Protein AF-A0A7C3AK37-F1 (afdb_monomer_lite)

Foldseek 3Di:
DVVVVVVVVVQVVQVVCLVCVVVVQVVVQVVVCVVVVHHKDKDWDDCSVVVNDDRPPDDTDIDIGD

Structure (mmCIF, N/CA/C/O backbone):
data_AF-A0A7C3AK37-F1
#
_entry.id   AF-A0A7C3AK37-F1
#
loop_
_atom_site.group_PDB
_atom_site.id
_atom_site.type_symbol
_atom_site.label_atom_id
_atom_site.label_alt_id
_atom_site.label_comp_id
_atom_site.label_asym_id
_atom_site.label_entity_id
_atom_site.label_seq_id
_atom_site.pdbx_PDB_ins_code
_atom_site.Cartn_x
_atom_site.Cartn_y
_atom_site.Cartn_z
_atom_site.occupancy
_atom_site.B_iso_or_equiv
_atom_site.auth_seq_id
_atom_site.auth_comp_id
_atom_site.auth_asym_id
_atom_site.auth_atom_id
_atom_site.pdbx_PDB_model_num
ATOM 1 N N . MET A 1 1 ? 23.924 7.713 -24.803 1.00 64.62 1 MET A N 1
ATOM 2 C CA . MET A 1 1 ? 23.786 6.592 -23.840 1.00 64.62 1 MET A CA 1
ATOM 3 C C . MET A 1 1 ? 23.524 7.032 -22.392 1.00 64.62 1 MET A C 1
ATOM 5 O O . MET A 1 1 ? 22.706 6.390 -21.757 1.00 64.62 1 MET A O 1
ATOM 9 N N . LYS A 1 2 ? 24.097 8.137 -21.878 1.00 80.62 2 LYS A N 1
ATOM 10 C CA . LYS A 1 2 ? 23.876 8.615 -20.487 1.00 80.62 2 LYS A CA 1
ATOM 11 C C . LYS A 1 2 ? 22.414 8.949 -20.118 1.00 80.62 2 LYS A C 1
ATOM 13 O O . LYS A 1 2 ? 22.007 8.753 -18.984 1.00 80.62 2 LYS A O 1
ATOM 18 N N . LEU A 1 3 ? 21.613 9.444 -21.064 1.00 83.38 3 LEU A N 1
ATOM 19 C CA . LEU A 1 3 ? 20.201 9.774 -20.805 1.00 83.38 3 LEU A CA 1
ATOM 20 C C . LEU A 1 3 ? 19.326 8.523 -20.624 1.00 83.38 3 LEU A C 1
ATOM 22 O O . LEU A 1 3 ? 18.436 8.513 -19.781 1.00 83.38 3 LEU A O 1
ATOM 26 N N . VAL A 1 4 ? 19.617 7.454 -21.373 1.00 87.75 4 VAL A N 1
ATOM 27 C CA . VAL A 1 4 ? 18.882 6.183 -21.285 1.00 87.75 4 VAL A CA 1
ATOM 28 C C . VAL A 1 4 ? 19.125 5.513 -19.931 1.00 87.75 4 VAL A C 1
ATOM 30 O O . VAL A 1 4 ? 18.181 5.022 -19.321 1.00 87.75 4 VAL A O 1
ATOM 33 N N . SER A 1 5 ? 20.359 5.546 -19.415 1.00 87.81 5 SER A N 1
ATOM 34 C CA . SER A 1 5 ? 20.669 4.990 -18.092 1.00 87.81 5 SER A CA 1
ATOM 35 C C . SER A 1 5 ? 19.981 5.755 -16.958 1.00 87.81 5 SER A C 1
ATOM 37 O O . SER A 1 5 ? 19.447 5.130 -16.049 1.00 87.81 5 SER A O 1
ATOM 39 N N . VAL A 1 6 ? 19.915 7.090 -17.039 1.00 89.12 6 VAL A N 1
ATOM 40 C CA . VAL A 1 6 ? 19.189 7.911 -16.052 1.00 89.12 6 VAL A CA 1
ATOM 41 C C . VAL A 1 6 ? 17.690 7.599 -16.071 1.00 89.12 6 VAL A C 1
ATOM 43 O O . VAL A 1 6 ? 17.088 7.401 -15.018 1.00 89.12 6 VAL A O 1
ATOM 46 N N . ALA A 1 7 ? 17.080 7.507 -17.256 1.00 85.31 7 ALA A N 1
ATOM 47 C CA . ALA A 1 7 ? 15.668 7.144 -17.380 1.00 85.31 7 ALA A CA 1
ATOM 48 C C . ALA A 1 7 ? 15.378 5.738 -16.819 1.00 85.31 7 ALA A C 1
ATOM 50 O O . ALA A 1 7 ? 14.366 5.534 -16.144 1.00 85.31 7 ALA A O 1
ATOM 51 N N . LEU A 1 8 ? 16.288 4.785 -17.041 1.00 87.50 8 LEU A N 1
ATOM 52 C CA . LEU A 1 8 ? 16.181 3.432 -16.500 1.00 87.50 8 LEU A CA 1
ATOM 53 C C . LEU A 1 8 ? 16.246 3.422 -14.966 1.00 87.50 8 LEU A C 1
ATOM 55 O O . LEU A 1 8 ? 15.429 2.765 -14.328 1.00 87.50 8 LEU A O 1
ATOM 59 N N . GLU A 1 9 ? 17.173 4.168 -14.363 1.00 87.62 9 GLU A N 1
ATOM 60 C CA . GLU A 1 9 ? 17.275 4.284 -12.901 1.00 87.62 9 GLU A CA 1
ATOM 61 C C . GLU A 1 9 ? 16.024 4.905 -12.275 1.00 87.62 9 GLU A C 1
ATOM 63 O O . GLU A 1 9 ? 15.540 4.419 -11.253 1.00 87.62 9 GLU A O 1
ATOM 68 N N . LEU A 1 10 ? 15.468 5.951 -12.893 1.00 85.44 10 LEU A N 1
ATOM 69 C CA . LEU A 1 10 ? 14.225 6.573 -12.428 1.00 85.44 10 LEU A CA 1
ATOM 70 C C . LEU A 1 10 ? 13.042 5.605 -12.503 1.00 85.44 10 LEU A C 1
ATOM 72 O O . LEU A 1 10 ? 12.212 5.583 -11.598 1.00 85.44 10 LEU A O 1
ATOM 76 N N . THR A 1 11 ? 12.984 4.792 -13.556 1.00 86.19 11 THR A N 1
ATOM 77 C CA . THR A 1 11 ? 11.929 3.786 -13.733 1.00 86.19 11 THR A CA 1
ATOM 78 C C . THR A 1 11 ? 12.024 2.702 -12.664 1.00 86.19 11 THR A C 1
ATOM 80 O O . THR A 1 11 ? 11.037 2.437 -11.986 1.00 86.19 11 THR A O 1
ATOM 83 N N . LYS A 1 12 ? 13.227 2.167 -12.420 1.00 86.25 12 LYS A N 1
ATOM 84 C CA . LYS A 1 12 ? 13.474 1.181 -11.353 1.00 86.25 12 LYS A CA 1
ATOM 85 C C . LYS A 1 12 ? 13.131 1.719 -9.967 1.00 86.25 12 LYS A C 1
ATOM 87 O O . LYS A 1 12 ? 12.539 1.022 -9.158 1.00 86.25 12 LYS A O 1
ATOM 92 N N . LYS A 1 13 ? 13.466 2.982 -9.683 1.00 85.44 13 LYS A N 1
ATOM 93 C CA . LYS A 1 13 ? 13.073 3.616 -8.415 1.00 85.44 13 LYS A CA 1
ATOM 94 C C . LYS A 1 13 ? 11.559 3.704 -8.259 1.00 85.44 13 LYS A C 1
ATOM 96 O O . LYS A 1 13 ? 11.068 3.559 -7.147 1.00 85.44 13 LYS A O 1
ATOM 101 N N . LYS A 1 14 ? 10.830 3.954 -9.350 1.00 83.25 14 LYS A N 1
ATOM 102 C CA . LYS A 1 14 ? 9.365 4.006 -9.323 1.00 83.25 14 LYS A CA 1
ATOM 103 C C . LYS A 1 14 ? 8.738 2.631 -9.100 1.00 83.25 14 LYS A C 1
ATOM 105 O O . LYS A 1 14 ? 7.738 2.543 -8.403 1.00 83.25 14 LYS A O 1
ATOM 110 N N . GLU A 1 15 ? 9.338 1.584 -9.654 1.00 87.88 15 GLU A N 1
ATOM 111 C CA . GLU A 1 15 ? 8.902 0.191 -9.497 1.00 87.88 15 GLU A CA 1
ATOM 112 C C . GLU A 1 15 ? 8.866 -0.251 -8.033 1.00 87.88 15 GLU A C 1
ATOM 114 O O . GLU A 1 15 ? 7.871 -0.823 -7.599 1.00 87.88 15 GLU A O 1
ATOM 119 N N . ILE A 1 16 ? 9.862 0.156 -7.239 1.00 88.25 16 ILE A N 1
ATOM 120 C CA . ILE A 1 16 ? 9.933 -0.135 -5.798 1.00 88.25 16 ILE A CA 1
ATOM 121 C C . ILE A 1 16 ? 8.660 0.307 -5.057 1.00 88.25 16 ILE A C 1
ATOM 123 O O . ILE A 1 16 ? 8.244 -0.371 -4.116 1.00 88.25 16 ILE A O 1
ATOM 127 N N . TYR A 1 17 ? 8.019 1.410 -5.468 1.00 84.31 17 TYR A N 1
ATOM 128 C CA . TYR A 1 17 ? 6.779 1.860 -4.830 1.00 84.31 17 TYR A CA 1
ATOM 129 C C . TYR A 1 17 ? 5.628 0.876 -5.044 1.00 84.31 17 TYR A C 1
ATOM 131 O O . TYR A 1 17 ? 4.883 0.589 -4.110 1.00 84.31 17 TYR A O 1
ATOM 139 N N . PHE A 1 18 ? 5.516 0.332 -6.256 1.00 90.06 18 PHE A N 1
ATOM 140 C CA . PHE A 1 18 ? 4.489 -0.646 -6.602 1.00 90.06 18 PHE A CA 1
ATOM 141 C C . PHE A 1 18 ? 4.831 -2.044 -6.111 1.00 90.06 18 PHE A C 1
ATOM 143 O O . PHE A 1 18 ? 3.915 -2.791 -5.827 1.00 90.06 18 PHE A O 1
ATOM 150 N N . GLU A 1 19 ? 6.100 -2.418 -5.962 1.00 90.31 19 GLU A N 1
ATOM 151 C CA . GLU A 1 19 ? 6.469 -3.701 -5.345 1.00 90.31 19 GLU A CA 1
ATOM 152 C C . GLU A 1 19 ? 6.157 -3.721 -3.845 1.00 90.31 19 GLU A C 1
ATOM 154 O O . GLU A 1 19 ? 5.741 -4.742 -3.306 1.00 90.31 19 GLU A O 1
ATOM 159 N N . ASN A 1 20 ? 6.318 -2.580 -3.172 1.00 93.56 20 ASN A N 1
ATOM 160 C CA . ASN A 1 20 ? 6.133 -2.452 -1.725 1.00 93.56 20 ASN A CA 1
ATOM 161 C C . ASN A 1 20 ? 4.804 -1.775 -1.349 1.00 93.56 20 ASN A C 1
ATOM 163 O O . ASN A 1 20 ? 4.683 -1.234 -0.248 1.00 93.56 20 ASN A O 1
ATOM 167 N N . TRP A 1 21 ? 3.808 -1.792 -2.241 1.00 93.50 21 TRP A N 1
ATOM 168 C CA . TRP A 1 21 ? 2.523 -1.109 -2.041 1.00 93.50 21 TRP A CA 1
ATOM 169 C C . TRP A 1 21 ? 1.836 -1.502 -0.726 1.00 93.50 21 TRP A C 1
ATOM 171 O O . TRP A 1 21 ? 1.256 -0.648 -0.058 1.00 93.50 21 TRP A O 1
ATOM 181 N N . GLU A 1 22 ? 1.944 -2.770 -0.323 1.00 94.56 22 GLU A N 1
ATOM 182 C CA . GLU A 1 22 ? 1.362 -3.290 0.917 1.00 94.56 22 GLU A CA 1
ATOM 183 C C . GLU A 1 22 ? 1.970 -2.607 2.146 1.00 94.56 22 GLU A C 1
ATOM 185 O O . GLU A 1 22 ? 1.246 -2.123 3.015 1.00 94.56 22 GLU A O 1
ATOM 190 N N . LYS A 1 23 ? 3.302 -2.468 2.178 1.00 95.75 23 LYS A N 1
ATOM 191 C CA . LYS A 1 23 ? 4.011 -1.767 3.253 1.00 95.75 23 LYS A CA 1
ATOM 192 C C . LYS A 1 23 ? 3.531 -0.321 3.375 1.00 95.75 23 LYS A C 1
ATOM 194 O O . LYS A 1 23 ? 3.218 0.122 4.476 1.00 95.75 23 LYS A O 1
ATOM 199 N N . TYR A 1 24 ? 3.449 0.400 2.258 1.00 94.88 24 TYR A N 1
ATOM 200 C CA . TYR A 1 24 ? 2.978 1.787 2.268 1.00 94.88 24 TYR A CA 1
ATOM 201 C C . TYR A 1 24 ? 1.512 1.894 2.692 1.00 94.88 24 TYR A C 1
ATOM 203 O O . TYR A 1 24 ? 1.152 2.813 3.420 1.00 94.88 24 TYR A O 1
ATOM 211 N N . SER A 1 25 ? 0.679 0.930 2.300 1.00 96.12 25 SER A N 1
ATOM 212 C CA . SER A 1 25 ? -0.728 0.872 2.707 1.00 96.12 25 SER A CA 1
ATOM 213 C C . SER A 1 25 ? -0.863 0.690 4.222 1.00 96.12 25 SER A C 1
ATOM 215 O O . SER A 1 25 ? -1.666 1.372 4.850 1.00 96.12 25 SER A O 1
ATOM 217 N N . ILE A 1 26 ? -0.030 -0.161 4.830 1.00 96.62 26 ILE A N 1
ATOM 218 C CA . ILE A 1 26 ? 0.018 -0.357 6.288 1.00 96.62 26 ILE A CA 1
ATOM 219 C C . ILE A 1 26 ? 0.514 0.906 7.003 1.00 96.62 26 ILE A C 1
ATOM 221 O O . ILE A 1 26 ? -0.081 1.322 7.994 1.00 96.62 26 ILE A O 1
ATOM 225 N N . GLU A 1 27 ? 1.579 1.541 6.503 1.00 97.38 27 GLU A N 1
ATOM 226 C CA . GLU A 1 27 ? 2.087 2.800 7.070 1.00 97.38 27 GLU A CA 1
ATOM 227 C C . GLU A 1 27 ? 1.015 3.903 7.042 1.00 97.38 27 GLU A C 1
ATOM 229 O O . GLU A 1 27 ? 0.850 4.624 8.026 1.00 97.38 27 GLU A O 1
ATOM 234 N N . ILE A 1 28 ? 0.243 3.994 5.953 1.00 97.00 28 ILE A N 1
ATOM 235 C CA . ILE A 1 28 ? -0.883 4.927 5.822 1.00 97.00 28 ILE A CA 1
ATOM 236 C C . ILE A 1 28 ? -2.011 4.570 6.791 1.00 97.00 28 ILE A C 1
ATOM 238 O O . ILE A 1 28 ? -2.526 5.471 7.451 1.00 97.00 28 ILE A O 1
ATOM 242 N N . LYS A 1 29 ? -2.378 3.285 6.913 1.00 97.19 29 LYS A N 1
ATOM 243 C CA . LYS A 1 29 ? -3.406 2.836 7.863 1.00 97.19 29 LYS A CA 1
ATOM 244 C C . LYS A 1 29 ? -3.059 3.286 9.282 1.00 97.19 29 LYS A C 1
ATOM 246 O O . LYS A 1 29 ? -3.834 4.023 9.881 1.00 97.19 29 LYS A O 1
ATOM 251 N N . ASN A 1 30 ? -1.868 2.930 9.765 1.00 98.00 30 ASN A N 1
ATOM 252 C CA . ASN A 1 30 ? -1.423 3.269 11.119 1.00 98.00 30 ASN A CA 1
ATOM 253 C C . ASN A 1 30 ? -1.411 4.787 11.352 1.00 98.00 30 ASN A C 1
ATOM 255 O O . ASN A 1 30 ? -1.853 5.262 12.393 1.00 98.00 30 ASN A O 1
ATOM 259 N N . PHE A 1 31 ? -0.938 5.561 10.367 1.00 98.25 31 PHE A N 1
ATOM 260 C CA . PHE A 1 31 ? -0.944 7.022 10.448 1.00 98.25 31 PHE A CA 1
ATOM 261 C C . PHE A 1 31 ? -2.359 7.591 10.614 1.00 98.25 31 PHE A C 1
ATOM 263 O O . PHE A 1 31 ? -2.560 8.519 11.397 1.00 98.25 31 PHE A O 1
ATOM 270 N N . VAL A 1 32 ? -3.338 7.058 9.879 1.00 97.88 32 VAL A N 1
ATOM 271 C CA . VAL A 1 32 ? -4.722 7.535 9.954 1.00 97.88 32 VAL A CA 1
ATOM 272 C C . VAL A 1 32 ? -5.399 7.104 11.254 1.00 97.88 32 VAL A C 1
ATOM 274 O O . VAL A 1 32 ? -6.073 7.933 11.862 1.00 97.88 32 VAL A O 1
ATOM 277 N N . GLU A 1 33 ? -5.169 5.879 11.730 1.00 98.06 33 GLU A N 1
ATOM 278 C CA . GLU A 1 33 ? -5.667 5.423 13.040 1.00 98.06 33 GLU A CA 1
ATOM 279 C C . GLU A 1 33 ? -5.123 6.295 14.179 1.00 98.06 33 GLU A C 1
ATOM 281 O O . GLU A 1 33 ? -5.874 6.763 15.038 1.00 98.06 33 GLU A O 1
ATOM 286 N N . ASP A 1 34 ? -3.826 6.612 14.148 1.00 98.19 34 ASP A N 1
ATOM 287 C CA . ASP A 1 34 ? -3.199 7.507 15.123 1.00 98.19 34 ASP A CA 1
ATOM 288 C C . ASP A 1 34 ? -3.771 8.931 15.069 1.00 98.19 34 ASP A C 1
ATOM 290 O O . ASP A 1 34 ? -3.915 9.586 16.110 1.00 98.19 34 ASP A O 1
ATOM 294 N N . LEU A 1 35 ? -4.087 9.420 13.866 1.00 97.94 35 LEU A N 1
ATOM 295 C CA . LEU A 1 35 ? -4.637 10.755 13.636 1.00 97.94 35 LEU A CA 1
ATOM 296 C C . LEU A 1 35 ? -6.089 10.869 14.116 1.00 97.94 35 LEU A C 1
ATOM 298 O O . LEU A 1 35 ? -6.443 11.868 14.746 1.00 97.94 35 LEU A O 1
ATOM 302 N N . LEU A 1 36 ? -6.917 9.869 13.814 1.00 97.12 36 LEU A N 1
ATOM 303 C CA . LEU A 1 36 ? -8.343 9.852 14.147 1.00 97.12 36 LEU A CA 1
ATOM 304 C C . LEU A 1 36 ? -8.614 9.348 15.566 1.00 97.12 36 LEU A C 1
ATOM 306 O O . LEU A 1 36 ? -9.670 9.649 16.117 1.00 97.12 36 LEU A O 1
ATOM 310 N N . ARG A 1 37 ? -7.641 8.662 16.183 1.00 97.25 37 ARG A N 1
ATOM 311 C CA . ARG A 1 37 ? -7.792 7.963 17.470 1.00 97.25 37 ARG A CA 1
ATOM 312 C C . ARG A 1 37 ? -8.884 6.893 17.426 1.00 97.25 37 ARG A C 1
ATOM 314 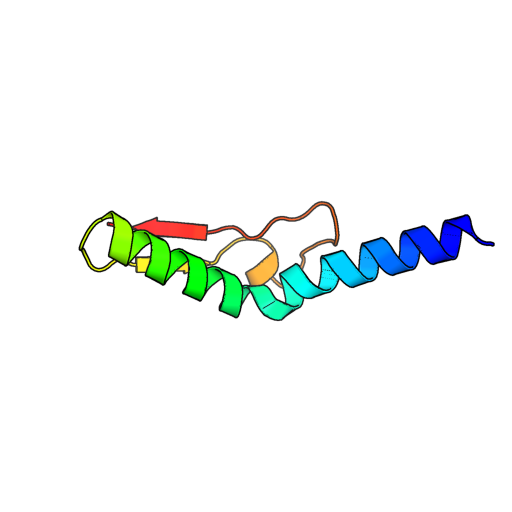O O . ARG A 1 37 ? -9.547 6.669 18.437 1.00 97.25 37 ARG A O 1
ATOM 321 N N . ASP A 1 38 ? -9.037 6.245 16.277 1.00 96.88 38 ASP A N 1
ATOM 322 C CA . ASP A 1 38 ? -10.028 5.198 16.034 1.00 96.88 38 ASP A CA 1
ATOM 323 C C . ASP A 1 38 ? -9.473 4.130 15.081 1.00 96.88 38 ASP A C 1
ATOM 325 O O . ASP A 1 38 ? -8.497 4.378 14.368 1.00 96.88 38 ASP A O 1
ATOM 329 N N . GLU A 1 39 ? -10.077 2.944 15.085 1.00 97.06 39 GLU A N 1
ATOM 330 C CA . GLU A 1 39 ? -9.765 1.882 14.123 1.00 97.06 39 GLU A CA 1
ATOM 331 C C . GLU A 1 39 ? -10.366 2.226 12.756 1.00 97.06 39 GLU A C 1
ATOM 333 O O . GLU A 1 39 ? -11.505 2.681 12.665 1.00 97.06 39 GLU A O 1
ATOM 338 N N . VAL A 1 40 ? -9.615 1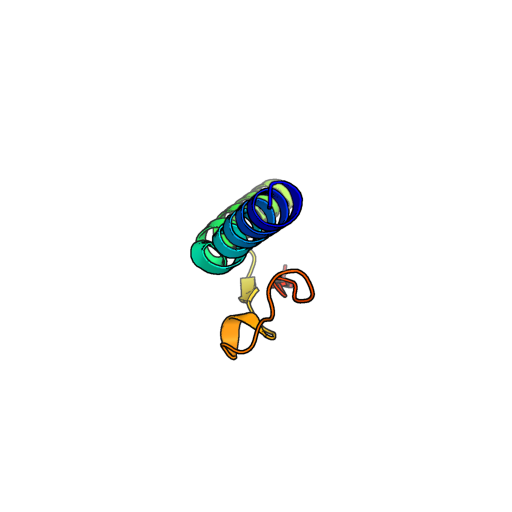.982 11.677 1.00 97.69 40 VAL A N 1
ATOM 339 C CA . VAL A 1 40 ? -10.105 2.215 10.309 1.00 97.69 40 VAL A CA 1
ATOM 340 C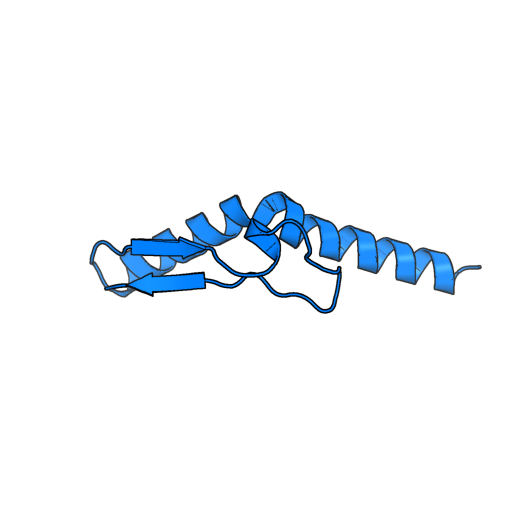 C . VAL A 1 40 ? -9.978 0.972 9.442 1.00 97.69 40 VAL A C 1
ATOM 342 O O . VAL A 1 40 ? -9.047 0.164 9.561 1.00 97.69 40 VAL A O 1
ATOM 345 N N . GLU A 1 41 ? -10.888 0.841 8.484 1.00 97.75 41 GLU A N 1
ATOM 346 C CA . GLU A 1 41 ? -10.754 -0.133 7.408 1.00 97.75 41 GLU A CA 1
ATOM 347 C C . GLU A 1 41 ? -10.028 0.515 6.225 1.00 97.75 41 GLU A C 1
ATOM 349 O O . GLU A 1 41 ? -10.385 1.606 5.779 1.00 97.75 41 GLU A O 1
ATOM 354 N N . LEU A 1 42 ? -8.999 -0.162 5.709 1.00 97.62 42 LEU A N 1
ATOM 355 C CA . LEU A 1 42 ? -8.278 0.254 4.511 1.00 97.62 42 LEU A CA 1
ATOM 356 C C . LEU A 1 42 ? -8.458 -0.799 3.422 1.00 97.62 42 LEU A C 1
ATOM 358 O O . LEU A 1 42 ? -8.123 -1.968 3.608 1.00 97.62 42 LEU A O 1
ATOM 362 N N . ILE A 1 43 ? -8.944 -0.359 2.266 1.00 97.69 43 ILE A N 1
ATOM 363 C CA . ILE A 1 43 ? -9.142 -1.190 1.082 1.00 97.69 43 ILE A CA 1
ATOM 364 C C . ILE A 1 43 ? -8.204 -0.693 -0.010 1.00 97.69 43 ILE A C 1
ATOM 366 O O . ILE A 1 43 ? -8.289 0.457 -0.442 1.00 97.69 43 ILE A O 1
ATOM 370 N N . VAL A 1 44 ? -7.339 -1.582 -0.495 1.00 96.81 44 VAL A N 1
ATOM 371 C CA . VAL A 1 44 ? -6.548 -1.333 -1.704 1.00 96.81 44 VAL A CA 1
ATOM 372 C C . VAL A 1 44 ? -7.316 -1.855 -2.902 1.00 96.81 44 VAL A C 1
ATOM 374 O O . VAL A 1 44 ? -7.817 -2.980 -2.891 1.00 96.81 44 VAL A O 1
ATOM 377 N N . PHE A 1 45 ? -7.422 -1.041 -3.943 1.00 96.44 45 PHE A N 1
ATOM 378 C CA . PHE A 1 45 ? -8.118 -1.413 -5.167 1.00 96.44 45 PHE A CA 1
ATOM 379 C C . PHE A 1 45 ? -7.367 -0.888 -6.394 1.00 96.44 45 PHE A C 1
ATOM 381 O O . PHE A 1 45 ? -6.183 -0.565 -6.336 1.00 96.44 45 PHE A O 1
ATOM 388 N N . GLY A 1 46 ? -8.022 -0.887 -7.553 1.00 94.88 46 GLY A N 1
ATOM 389 C CA . GLY A 1 46 ? -7.435 -0.297 -8.751 1.00 94.88 46 GLY A CA 1
ATOM 390 C C . GLY A 1 46 ? -6.421 -1.188 -9.467 1.00 94.88 46 GLY A C 1
ATOM 391 O O . GLY A 1 46 ? -6.513 -2.420 -9.448 1.00 94.88 46 GLY A O 1
ATOM 392 N N . SER A 1 47 ? -5.503 -0.564 -10.211 1.00 94.38 47 SER A N 1
ATOM 393 C CA . SER A 1 47 ? -4.614 -1.282 -11.142 1.00 94.38 47 SER A CA 1
ATOM 394 C C . SER A 1 47 ? -3.574 -2.155 -10.452 1.00 94.38 47 SER A C 1
ATOM 396 O O . SER A 1 47 ? -3.143 -3.149 -11.037 1.00 94.38 47 SER A O 1
ATOM 398 N N . ILE A 1 48 ? -3.197 -1.815 -9.215 1.00 93.69 48 ILE A N 1
ATOM 399 C CA . ILE A 1 48 ? -2.223 -2.595 -8.448 1.00 93.69 48 ILE A CA 1
ATOM 400 C C . ILE A 1 48 ? -2.778 -3.981 -8.098 1.00 93.69 48 ILE A C 1
ATOM 402 O O . ILE A 1 48 ? -2.128 -4.985 -8.370 1.00 93.69 48 ILE A O 1
ATOM 406 N N . VAL A 1 49 ? -4.035 -4.054 -7.647 1.00 92.31 49 VAL A N 1
ATOM 407 C CA . VAL A 1 49 ? -4.718 -5.323 -7.332 1.00 92.31 49 VAL A CA 1
ATOM 408 C C . VAL A 1 49 ? -5.032 -6.130 -8.594 1.00 92.31 49 VAL A C 1
ATOM 410 O O . VAL A 1 49 ? -4.955 -7.355 -8.589 1.00 92.31 49 VAL A O 1
ATOM 413 N N . ARG A 1 50 ? -5.350 -5.457 -9.707 1.00 94.00 50 ARG A N 1
ATOM 414 C CA . ARG A 1 50 ? -5.584 -6.114 -11.007 1.00 94.00 50 ARG A CA 1
ATOM 415 C C . ARG A 1 50 ? -4.303 -6.617 -11.685 1.00 94.00 50 ARG A C 1
ATOM 417 O O . ARG A 1 50 ? -4.404 -7.291 -12.708 1.00 94.00 50 ARG A O 1
ATOM 424 N N . GLY A 1 51 ? -3.123 -6.264 -11.171 1.00 90.12 51 GLY A N 1
ATOM 425 C CA . GLY A 1 51 ? -1.833 -6.638 -11.756 1.00 90.12 51 GLY A CA 1
ATOM 426 C C . GLY A 1 51 ? -1.532 -5.971 -13.103 1.00 90.12 51 GLY A C 1
ATOM 427 O O . GLY A 1 51 ? -0.693 -6.462 -13.851 1.00 90.12 51 GLY A O 1
ATO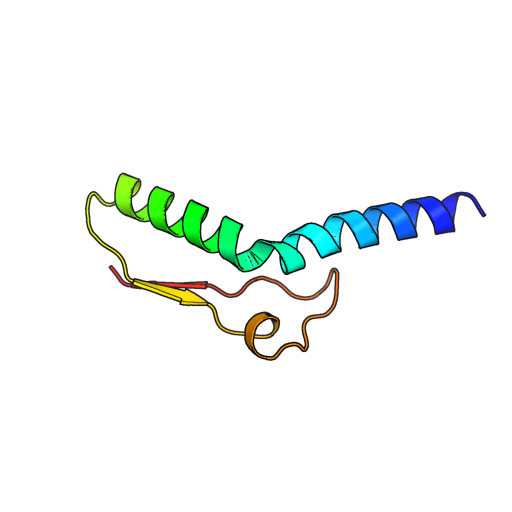M 428 N N . ASN A 1 52 ? -2.219 -4.874 -13.439 1.00 92.06 52 ASN A N 1
ATOM 429 C CA . ASN A 1 52 ? -2.087 -4.180 -14.725 1.00 92.06 52 ASN A CA 1
ATOM 430 C C . ASN A 1 52 ? -1.707 -2.700 -14.578 1.00 92.06 52 ASN A C 1
ATOM 432 O O . ASN A 1 52 ? -2.083 -1.870 -15.406 1.00 92.06 52 ASN A O 1
ATOM 436 N N . TYR A 1 53 ? -0.979 -2.369 -13.513 1.00 90.25 53 TYR A N 1
ATOM 437 C CA . TYR A 1 53 ? -0.417 -1.039 -13.319 1.00 90.25 53 TYR A CA 1
ATOM 438 C C . TYR A 1 53 ? 0.715 -0.775 -14.319 1.00 90.25 53 TYR A C 1
ATOM 440 O O . TYR A 1 53 ? 1.429 -1.681 -14.747 1.00 90.25 53 TYR A O 1
ATOM 448 N N . ALA A 1 54 ? 0.887 0.489 -14.685 1.00 88.69 54 ALA A N 1
ATOM 449 C CA . ALA A 1 54 ? 1.952 0.934 -15.561 1.00 88.69 54 ALA A CA 1
ATOM 450 C C . ALA A 1 54 ? 2.834 1.950 -14.832 1.00 88.69 54 ALA A C 1
ATOM 452 O O . ALA A 1 54 ? 2.372 2.970 -14.309 1.00 88.69 54 ALA A O 1
ATOM 453 N N . LEU A 1 55 ? 4.134 1.649 -14.794 1.00 86.94 55 LEU A N 1
ATOM 454 C CA . LEU A 1 55 ? 5.122 2.437 -14.069 1.00 86.94 55 LEU A CA 1
ATOM 455 C C . LEU A 1 55 ? 5.131 3.888 -14.554 1.00 86.94 55 LEU A C 1
ATOM 457 O O . LEU A 1 55 ? 5.376 4.180 -15.723 1.00 86.94 55 LEU A O 1
ATOM 461 N N . GLY A 1 56 ? 4.898 4.807 -13.620 1.00 81.56 56 GLY A N 1
ATOM 462 C CA . GLY A 1 56 ? 4.926 6.243 -13.878 1.00 81.56 56 GLY A CA 1
ATOM 463 C C . GLY A 1 56 ? 3.637 6.844 -14.437 1.00 81.56 56 GLY A C 1
ATOM 464 O O . GLY A 1 56 ? 3.649 8.051 -14.669 1.00 81.56 56 GLY A O 1
ATOM 465 N N . ILE A 1 57 ? 2.574 6.054 -14.624 1.00 84.69 57 ILE A N 1
ATOM 466 C CA . ILE A 1 57 ? 1.228 6.555 -14.966 1.00 84.69 57 ILE A CA 1
ATOM 467 C C . ILE A 1 57 ? 0.135 6.054 -14.019 1.00 84.69 57 ILE A C 1
ATOM 469 O O . ILE A 1 57 ? -0.884 6.719 -13.882 1.00 84.69 57 ILE A O 1
ATOM 473 N N . SER A 1 58 ? 0.319 4.884 -13.411 1.00 89.31 58 SER A N 1
ATOM 474 C CA . SER A 1 58 ? -0.586 4.365 -12.389 1.00 89.31 58 SER A CA 1
ATOM 475 C C . SER A 1 58 ? -0.251 4.944 -11.023 1.00 89.31 58 SER A C 1
ATOM 477 O O . SER A 1 58 ? 0.888 5.341 -10.791 1.00 89.31 58 SER A O 1
ATOM 479 N N . ASP A 1 59 ? -1.232 4.893 -10.127 1.00 91.62 59 ASP A N 1
ATOM 480 C CA . ASP A 1 59 ? -1.112 5.208 -8.707 1.00 91.62 59 ASP A CA 1
ATOM 481 C C . ASP A 1 59 ? -1.491 3.974 -7.861 1.00 91.62 59 ASP A C 1
ATOM 483 O O . ASP A 1 59 ? -1.867 2.922 -8.396 1.00 91.62 59 ASP A O 1
ATOM 487 N N . ILE A 1 60 ? -1.355 4.085 -6.536 1.00 93.25 60 ILE A N 1
ATOM 488 C CA . ILE A 1 60 ? -1.867 3.101 -5.573 1.00 93.25 60 ILE A CA 1
ATOM 489 C C . ILE A 1 60 ? -3.205 3.633 -5.055 1.00 93.25 60 ILE A C 1
ATOM 491 O O . ILE A 1 60 ? -3.238 4.600 -4.297 1.00 93.25 60 ILE A O 1
ATOM 495 N N . ASP A 1 61 ? -4.299 3.006 -5.481 1.00 95.88 61 ASP A N 1
ATOM 496 C CA . ASP A 1 61 ? -5.650 3.423 -5.111 1.00 95.88 61 ASP A CA 1
ATOM 497 C C . ASP A 1 61 ? -6.038 2.852 -3.736 1.00 95.88 61 ASP A C 1
ATOM 499 O O . ASP A 1 61 ? -6.091 1.631 -3.548 1.00 95.88 61 ASP A O 1
ATOM 503 N N . LEU A 1 62 ? -6.326 3.743 -2.782 1.00 97.00 62 LEU A N 1
ATOM 504 C CA . LEU A 1 62 ? -6.678 3.418 -1.397 1.00 97.00 62 LEU A CA 1
ATOM 505 C C . LEU A 1 62 ? -8.035 4.029 -1.028 1.00 97.00 62 LEU A C 1
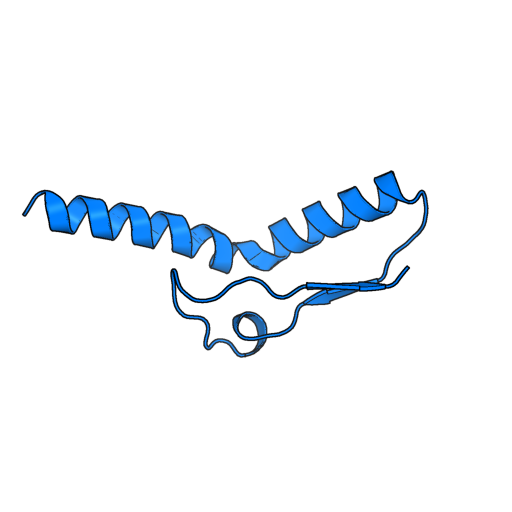ATOM 507 O O . LEU A 1 62 ? -8.293 5.197 -1.316 1.00 97.00 62 LEU A O 1
ATOM 511 N N . LEU A 1 63 ? -8.887 3.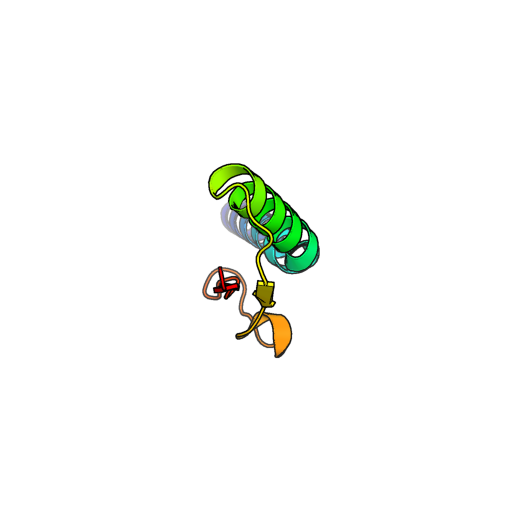253 -0.358 1.00 97.69 63 LEU A N 1
ATOM 512 C CA . LEU A 1 63 ? -10.113 3.716 0.291 1.00 97.69 63 LEU A CA 1
ATOM 513 C C . LEU A 1 63 ? -9.964 3.502 1.794 1.00 97.69 63 LEU A C 1
ATOM 515 O O . LEU A 1 63 ? -9.596 2.413 2.225 1.00 97.69 63 LEU A O 1
ATOM 519 N N . ILE A 1 64 ? -10.267 4.537 2.570 1.00 96.88 64 ILE A N 1
ATOM 520 C CA . ILE A 1 64 ? -10.239 4.500 4.031 1.00 96.88 64 ILE A CA 1
ATOM 521 C C . ILE A 1 64 ? -11.658 4.737 4.534 1.00 96.88 64 ILE A C 1
ATOM 523 O O . ILE A 1 64 ? -12.319 5.678 4.090 1.00 96.88 64 ILE A O 1
ATOM 527 N N . ILE A 1 65 ? -12.112 3.879 5.441 1.00 97.25 65 ILE A N 1
ATOM 528 C CA . ILE A 1 65 ? -13.432 3.929 6.070 1.00 97.25 65 ILE A CA 1
ATOM 529 C C . ILE A 1 65 ? -13.212 4.098 7.575 1.00 97.25 65 ILE A C 1
ATOM 531 O O . ILE A 1 65 ? -12.504 3.294 8.180 1.00 97.25 65 ILE A O 1
ATOM 535 N N . SER A 1 66 ? -13.797 5.154 8.141 1.00 89.31 66 SER A N 1
ATOM 536 C CA . SER A 1 66 ? -13.757 5.528 9.560 1.00 89.31 66 SER A CA 1
ATOM 537 C C . SER A 1 66 ? -15.165 5.769 10.079 1.00 89.31 66 SER A C 1
ATOM 539 O O . SER A 1 66 ? -16.049 6.104 9.254 1.00 89.31 66 SER A O 1
#

Sequence (66 aa):
MKLVSVALELTKKKEIYFENWEKYSIEIKNFVEDLLRDEVELIVFGSIVRGNYALGISDIDLLIIS

Secondary structure (DSSP, 8-state):
-HHHHHHHHHHHHHHHHHHTHHHHHHHHHHHHHHHHTS--EEEEETTTTTT---TTT---EEEEE-

pLDDT: mean 91.97, std 6.06, range [64.62, 98.25]

Radius of gyration: 15.15 Å; chains: 1; bounding box: 38×17×41 Å